Protein AF-A0A841JZQ6-F1 (afdb_monomer)

Radius of gyration: 29.96 Å; Cα contacts (8 Å, |Δi|>4): 169; chains: 1; bounding box: 63×72×66 Å

Structure (mmCIF, N/CA/C/O backbone):
data_AF-A0A841JZQ6-F1
#
_entry.id   AF-A0A841JZQ6-F1
#
loop_
_atom_site.group_PDB
_atom_site.id
_atom_site.type_symbol
_atom_site.label_atom_id
_atom_site.label_alt_id
_atom_site.label_comp_id
_atom_site.label_asym_id
_atom_site.label_entity_id
_atom_site.label_seq_id
_atom_site.pdbx_PDB_ins_code
_atom_site.Cartn_x
_atom_site.Cartn_y
_atom_site.Cartn_z
_atom_site.occupancy
_atom_site.B_iso_or_equiv
_atom_site.auth_seq_id
_atom_site.auth_comp_id
_atom_site.auth_asym_id
_atom_site.auth_atom_id
_atom_site.pdbx_PDB_model_num
ATOM 1 N N . MET A 1 1 ? 34.141 55.862 -37.631 1.00 37.62 1 MET A N 1
ATOM 2 C CA . MET A 1 1 ? 35.387 55.456 -36.947 1.00 37.62 1 MET A CA 1
ATOM 3 C C . MET A 1 1 ? 35.475 53.932 -36.944 1.00 37.62 1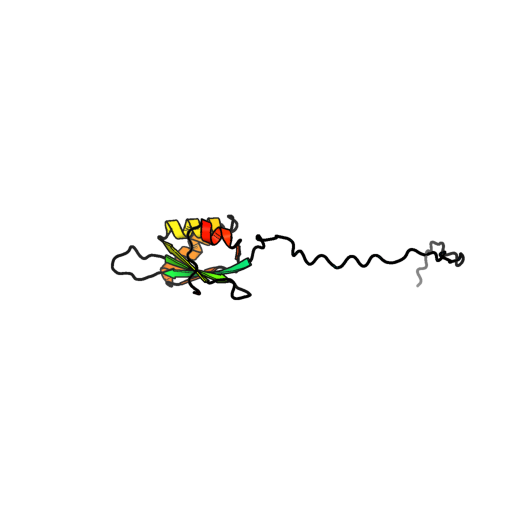 MET A C 1
ATOM 5 O O . MET A 1 1 ? 34.435 53.311 -36.761 1.00 37.62 1 ME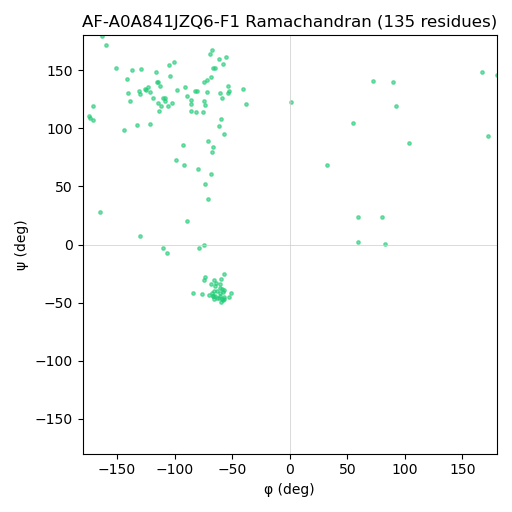T A O 1
ATOM 9 N N . PRO A 1 2 ? 36.650 53.351 -37.244 1.00 45.03 2 PRO A N 1
ATOM 10 C CA . PRO A 1 2 ? 36.853 51.920 -37.486 1.00 45.03 2 PRO A CA 1
ATOM 11 C C . PRO A 1 2 ? 37.432 51.189 -36.264 1.00 45.03 2 PRO A C 1
ATOM 13 O O . PRO A 1 2 ? 38.185 51.799 -35.515 1.00 45.03 2 PRO A O 1
ATOM 16 N N . THR A 1 3 ? 37.229 49.867 -36.179 1.00 41.78 3 THR A N 1
ATOM 17 C CA . THR A 1 3 ? 38.193 48.964 -35.517 1.00 41.78 3 THR A CA 1
ATOM 18 C C . THR A 1 3 ? 38.259 47.610 -36.245 1.00 41.78 3 THR A C 1
ATOM 20 O O . THR A 1 3 ? 37.410 46.741 -36.079 1.00 41.78 3 THR A O 1
ATOM 23 N N . LYS A 1 4 ? 39.290 47.476 -37.095 1.00 42.50 4 LYS A N 1
ATOM 24 C CA . LYS A 1 4 ? 40.033 46.236 -37.440 1.00 42.50 4 LYS A CA 1
ATOM 25 C C . LYS A 1 4 ? 40.696 45.693 -36.153 1.00 42.50 4 LYS A C 1
ATOM 27 O O . LYS A 1 4 ? 40.947 46.498 -35.270 1.00 42.50 4 LYS A O 1
ATOM 32 N N . ALA A 1 5 ? 41.123 44.450 -35.933 1.00 47.19 5 ALA A N 1
ATOM 33 C CA . ALA A 1 5 ? 41.384 43.206 -36.671 1.00 47.19 5 ALA A CA 1
ATOM 34 C C . ALA A 1 5 ? 41.453 42.072 -35.586 1.00 47.19 5 ALA A C 1
ATOM 36 O O . ALA A 1 5 ? 41.302 42.377 -34.409 1.00 47.19 5 ALA A O 1
ATOM 37 N N . ILE A 1 6 ? 41.660 40.769 -35.832 1.00 45.56 6 ILE A N 1
ATOM 38 C CA . ILE A 1 6 ? 42.931 40.094 -36.189 1.00 45.56 6 ILE A CA 1
ATOM 39 C C . ILE A 1 6 ? 42.663 38.574 -36.365 1.00 45.56 6 ILE A C 1
ATOM 41 O O . ILE A 1 6 ? 41.830 37.991 -35.680 1.00 45.56 6 ILE A O 1
ATOM 45 N N . ARG A 1 7 ? 43.412 37.976 -37.306 1.00 45.56 7 ARG A N 1
ATOM 46 C CA . ARG A 1 7 ? 43.483 36.572 -37.773 1.00 45.56 7 ARG A CA 1
ATOM 47 C C . ARG A 1 7 ? 44.079 35.562 -36.769 1.00 45.56 7 ARG A C 1
ATOM 49 O O . ARG A 1 7 ? 44.882 35.963 -35.934 1.00 45.56 7 ARG A O 1
ATOM 56 N N . LYS A 1 8 ? 43.858 34.259 -37.031 1.00 43.59 8 LYS A N 1
ATOM 57 C CA . LYS A 1 8 ? 44.858 33.157 -37.215 1.00 43.59 8 LYS A CA 1
ATOM 58 C C . LYS A 1 8 ? 44.078 31.883 -37.629 1.00 43.59 8 LYS A C 1
ATOM 60 O O . LYS A 1 8 ? 43.167 31.519 -36.907 1.00 43.59 8 LYS A O 1
ATOM 65 N N . SER A 1 9 ? 44.153 31.344 -38.853 1.00 42.16 9 SER A N 1
ATOM 66 C CA . SER A 1 9 ? 45.242 30.667 -39.601 1.00 42.16 9 SER A CA 1
ATOM 67 C C . SER A 1 9 ? 45.244 29.134 -39.442 1.00 42.16 9 SER A C 1
ATOM 69 O O . SER A 1 9 ? 45.523 28.652 -38.352 1.00 42.16 9 SER A O 1
ATOM 71 N N . GLY A 1 10 ? 45.085 28.434 -40.579 1.00 34.75 10 GLY A N 1
ATOM 72 C CA . GLY A 1 10 ? 45.531 27.054 -40.863 1.00 34.75 10 GLY A CA 1
ATOM 73 C C . GLY A 1 10 ? 44.518 25.955 -40.513 1.00 34.75 10 GLY A C 1
ATOM 74 O O . GLY A 1 10 ? 43.888 26.042 -39.474 1.00 34.75 10 GLY A O 1
ATOM 75 N N . LEU A 1 11 ? 44.322 24.890 -41.289 1.00 41.62 11 LEU A N 1
ATOM 76 C CA . LEU A 1 11 ? 45.048 24.367 -42.448 1.00 41.62 11 LEU A CA 1
ATOM 77 C C . LEU A 1 11 ? 44.197 23.188 -42.979 1.00 41.62 11 LEU A C 1
ATOM 79 O O . LEU A 1 11 ? 44.149 22.170 -42.301 1.00 41.62 11 LEU A O 1
ATOM 83 N N . ASP A 1 12 ? 43.531 23.300 -44.131 1.00 42.03 12 ASP A N 1
ATOM 84 C CA . ASP A 1 12 ? 42.797 22.169 -44.731 1.00 42.03 12 ASP A CA 1
ATOM 85 C C . ASP A 1 12 ? 43.352 21.888 -46.133 1.00 42.03 12 ASP A C 1
ATOM 87 O O . ASP A 1 12 ? 43.124 22.640 -47.082 1.00 42.03 12 ASP A O 1
ATOM 91 N N . ASP A 1 13 ? 44.151 20.824 -46.217 1.00 45.59 13 ASP A N 1
ATOM 92 C CA . ASP A 1 13 ? 44.739 20.271 -47.438 1.00 45.59 13 ASP A CA 1
ATOM 93 C C . ASP A 1 13 ? 43.735 19.295 -48.091 1.00 45.59 13 ASP A C 1
ATOM 95 O O . ASP A 1 13 ? 43.316 18.328 -47.445 1.00 45.59 13 ASP A O 1
ATOM 99 N N . PRO A 1 14 ? 43.305 19.520 -49.347 1.00 52.81 14 PRO A N 1
ATOM 100 C CA . PRO A 1 14 ? 42.325 18.688 -50.025 1.00 52.81 14 PRO A CA 1
ATOM 101 C C . PRO A 1 14 ? 43.011 17.682 -50.951 1.00 52.81 14 PRO A C 1
ATOM 103 O O . PRO A 1 14 ? 42.939 17.799 -52.171 1.00 52.81 14 PRO A O 1
ATOM 106 N N . SER A 1 15 ? 43.650 16.655 -50.400 1.00 43.41 15 SER A N 1
ATOM 107 C CA . SER A 1 15 ? 43.982 15.464 -51.185 1.00 43.41 15 SER A CA 1
ATOM 108 C C . SER A 1 15 ? 44.501 14.343 -50.301 1.00 43.41 15 SER A C 1
ATOM 110 O O . SER A 1 15 ? 45.545 14.508 -49.691 1.00 43.41 15 SER A O 1
ATOM 112 N N . LEU A 1 16 ? 43.805 13.197 -50.278 1.00 43.00 16 LEU A N 1
ATOM 113 C CA . LEU A 1 16 ? 44.377 11.846 -50.436 1.00 43.00 16 LEU A CA 1
ATOM 114 C C . LEU A 1 16 ? 43.313 10.752 -50.173 1.00 43.00 16 LEU A C 1
ATOM 116 O O . LEU A 1 16 ? 43.101 10.300 -49.058 1.00 43.00 16 LEU A O 1
ATOM 120 N N . ARG A 1 17 ? 42.684 10.313 -51.272 1.00 39.69 17 ARG A N 1
ATOM 121 C CA . ARG A 1 17 ? 42.528 8.901 -51.680 1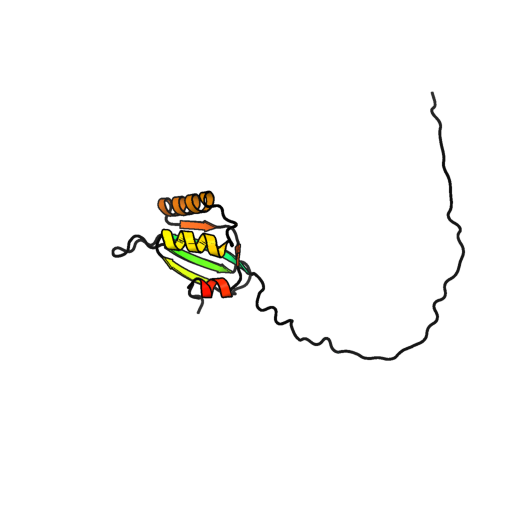.00 39.69 17 ARG A CA 1
ATOM 122 C C . ARG A 1 17 ? 41.893 7.905 -50.689 1.00 39.69 17 ARG A C 1
ATOM 124 O O . ARG A 1 17 ? 42.568 7.303 -49.865 1.00 39.69 17 ARG A O 1
ATOM 131 N N . SER A 1 18 ? 40.636 7.551 -50.960 1.00 45.50 18 SER A N 1
ATOM 132 C CA . SER A 1 18 ? 40.191 6.142 -50.913 1.00 45.50 18 SER A CA 1
ATOM 133 C C . SER A 1 18 ? 40.900 5.349 -52.041 1.00 45.50 18 SER A C 1
ATOM 135 O O . SER A 1 18 ? 41.258 5.973 -53.047 1.00 45.50 18 SER A O 1
ATOM 137 N N . PRO A 1 19 ? 41.151 4.025 -51.918 1.00 46.44 19 PRO A N 1
ATOM 138 C CA . PRO A 1 19 ? 40.093 3.012 -51.809 1.00 46.44 19 PRO A CA 1
ATOM 139 C C . PRO A 1 19 ? 40.338 1.908 -50.758 1.00 46.44 19 PRO A C 1
ATOM 141 O O . PRO A 1 19 ? 41.464 1.499 -50.488 1.00 46.44 19 PRO A O 1
ATOM 144 N N . LEU A 1 20 ? 39.239 1.393 -50.205 1.00 44.28 20 LEU A N 1
ATOM 145 C CA . LEU A 1 20 ? 39.194 0.154 -49.423 1.00 44.28 20 LEU A CA 1
ATOM 146 C C . LEU A 1 20 ? 39.368 -1.065 -50.353 1.00 44.28 20 LEU A C 1
ATOM 148 O O . LEU A 1 20 ? 38.786 -1.058 -51.442 1.00 44.28 20 LEU A O 1
ATOM 152 N N . PRO A 1 21 ? 40.088 -2.130 -49.951 1.00 43.59 21 PRO A N 1
ATOM 153 C CA . PRO A 1 21 ? 40.036 -3.398 -50.658 1.00 43.59 21 PRO A CA 1
ATOM 154 C C . PRO A 1 21 ? 38.790 -4.197 -50.262 1.00 43.59 21 PRO A C 1
ATOM 156 O O . PRO A 1 21 ? 38.477 -4.375 -49.085 1.00 43.59 21 PRO A O 1
ATOM 159 N N . ILE A 1 22 ? 38.109 -4.696 -51.291 1.00 49.59 22 ILE A N 1
ATOM 160 C CA . ILE A 1 22 ? 37.038 -5.689 -51.243 1.00 49.59 22 ILE A CA 1
ATOM 161 C C . ILE A 1 22 ? 37.691 -7.078 -51.260 1.00 49.59 22 ILE A C 1
ATOM 163 O O . ILE A 1 22 ? 38.303 -7.443 -52.255 1.00 49.59 22 ILE A O 1
ATOM 167 N N . HIS A 1 23 ? 37.541 -7.834 -50.175 1.00 38.78 23 HIS A N 1
ATOM 168 C CA . HIS A 1 23 ? 37.541 -9.304 -50.089 1.00 38.78 23 HIS A CA 1
ATOM 169 C C . HIS A 1 23 ? 37.096 -9.604 -48.647 1.00 38.78 23 HIS A C 1
ATOM 171 O O . HIS A 1 23 ? 37.783 -9.236 -47.705 1.00 38.78 23 HIS A O 1
ATOM 177 N N . GLY A 1 24 ? 35.889 -10.086 -48.371 1.00 38.81 24 GLY A N 1
ATOM 178 C CA . GLY A 1 24 ? 35.279 -11.280 -48.931 1.00 38.81 24 GLY A CA 1
ATOM 179 C C . GLY A 1 24 ? 35.356 -12.360 -47.859 1.00 38.81 24 GLY A C 1
ATOM 180 O O . GLY A 1 24 ? 36.335 -13.088 -47.847 1.00 38.81 24 GLY A O 1
ATOM 181 N N . TRP A 1 25 ? 34.358 -12.431 -46.973 1.00 39.84 25 TRP A N 1
ATOM 182 C CA . TRP A 1 25 ? 34.012 -13.653 -46.247 1.00 39.84 25 TRP A CA 1
ATOM 183 C C . TRP A 1 25 ? 32.496 -13.774 -46.149 1.00 39.84 25 TRP A C 1
ATOM 185 O O . TRP A 1 25 ? 31.776 -12.820 -45.857 1.00 39.84 25 TRP A O 1
ATOM 195 N N . LEU A 1 26 ? 32.094 -14.974 -46.528 1.00 37.75 26 LEU A N 1
ATOM 196 C CA . LEU A 1 26 ? 30.775 -15.532 -46.691 1.00 37.75 26 LEU A CA 1
ATOM 197 C C . LEU A 1 26 ? 30.085 -15.693 -45.329 1.00 37.75 26 LEU A C 1
ATOM 199 O O . LEU A 1 26 ? 30.737 -15.994 -44.334 1.00 37.75 26 LEU A O 1
ATOM 203 N N . GLU A 1 27 ? 28.780 -15.456 -45.363 1.00 46.00 27 GLU A N 1
ATOM 204 C CA . GLU A 1 27 ? 27.698 -15.886 -44.475 1.00 46.00 27 GLU A CA 1
ATOM 205 C C . GLU A 1 27 ? 28.065 -16.744 -43.253 1.00 46.00 27 GLU A C 1
ATOM 207 O O . GLU A 1 27 ? 28.493 -17.886 -43.376 1.00 46.00 27 GLU A O 1
ATOM 212 N N . ASP A 1 28 ? 27.698 -16.237 -42.078 1.00 41.47 28 ASP A N 1
ATOM 213 C CA . ASP A 1 28 ? 26.929 -17.045 -41.137 1.00 41.47 28 ASP A CA 1
ATOM 214 C C . ASP A 1 28 ? 25.771 -16.167 -40.657 1.00 41.47 28 ASP A C 1
ATOM 216 O O . ASP A 1 28 ? 25.941 -15.214 -39.890 1.00 41.47 28 ASP A O 1
ATOM 220 N N . HIS A 1 29 ? 24.581 -16.433 -41.194 1.00 46.72 29 HIS A N 1
ATOM 221 C CA . HIS A 1 29 ? 23.340 -15.960 -40.603 1.00 46.72 29 HIS A CA 1
ATOM 222 C C . HIS A 1 29 ? 23.186 -16.680 -39.263 1.00 46.72 29 HIS A C 1
ATOM 224 O O . HIS A 1 29 ? 22.500 -17.693 -39.164 1.00 46.72 29 HIS A O 1
ATOM 230 N N . ALA A 1 30 ? 23.828 -16.150 -38.223 1.00 42.66 30 ALA A N 1
ATOM 231 C CA . ALA A 1 30 ? 23.379 -16.407 -36.872 1.00 42.66 30 ALA A CA 1
ATOM 232 C C . ALA A 1 30 ? 21.957 -15.841 -36.793 1.00 42.66 30 ALA A C 1
ATOM 234 O O . ALA A 1 30 ? 21.759 -14.622 -36.758 1.00 42.66 30 ALA A O 1
ATOM 235 N N . GLU A 1 31 ? 20.969 -16.737 -36.859 1.00 49.19 31 GLU A N 1
ATOM 236 C CA . GLU A 1 31 ? 19.608 -16.455 -36.421 1.00 49.19 31 GLU A CA 1
ATOM 237 C C . GLU A 1 31 ? 19.703 -15.649 -35.119 1.00 49.19 31 GLU A C 1
ATOM 239 O O . GLU A 1 31 ? 20.510 -16.006 -34.250 1.00 49.19 31 GLU A O 1
ATOM 244 N N . PRO A 1 32 ? 18.946 -14.550 -34.954 1.00 43.09 32 PRO A N 1
ATOM 245 C CA . PRO A 1 32 ? 18.864 -13.934 -33.649 1.00 43.09 32 PRO A CA 1
ATOM 246 C C . PRO A 1 32 ? 18.288 -15.006 -32.731 1.00 43.09 32 PRO A C 1
ATOM 248 O O . PRO A 1 32 ? 17.123 -15.383 -32.857 1.00 43.09 32 PRO A O 1
ATOM 251 N N . ASP A 1 33 ? 19.137 -15.541 -31.856 1.00 46.44 33 ASP A N 1
ATOM 252 C CA . ASP A 1 33 ? 18.737 -16.422 -30.777 1.00 46.44 33 ASP A CA 1
ATOM 253 C C . ASP A 1 33 ? 17.717 -15.614 -29.967 1.00 46.44 33 ASP A C 1
ATOM 255 O O . ASP A 1 33 ? 18.064 -14.774 -29.137 1.00 46.44 33 ASP A O 1
ATOM 259 N N . HIS A 1 34 ? 16.428 -15.807 -30.262 1.00 49.00 34 HIS A N 1
ATOM 260 C CA . HIS A 1 34 ? 15.294 -15.248 -29.529 1.00 49.00 34 HIS A CA 1
ATOM 261 C C . HIS A 1 34 ? 15.158 -15.938 -28.165 1.00 49.00 34 HIS A C 1
ATOM 263 O O . HIS A 1 34 ? 14.064 -16.183 -27.655 1.00 49.00 34 HIS A O 1
ATOM 269 N N . ARG A 1 35 ? 16.288 -16.217 -27.518 1.00 44.84 35 ARG A N 1
ATOM 270 C CA . ARG A 1 35 ? 16.352 -16.314 -26.075 1.00 44.84 35 ARG A CA 1
ATOM 271 C C . ARG A 1 35 ? 16.202 -14.897 -25.560 1.00 44.84 35 ARG A C 1
ATOM 273 O O . ARG A 1 35 ? 17.174 -14.168 -25.384 1.00 44.84 35 ARG A O 1
ATOM 280 N N . LEU A 1 36 ? 14.941 -14.521 -25.347 1.00 48.41 36 LEU A N 1
ATOM 281 C CA . LEU A 1 36 ? 14.586 -13.489 -24.383 1.00 48.41 36 LEU A CA 1
ATOM 282 C C . LEU A 1 36 ? 15.525 -13.666 -23.181 1.00 48.41 36 LEU A C 1
ATOM 284 O O . LEU A 1 36 ? 15.558 -14.774 -22.627 1.00 48.41 36 LEU A O 1
ATOM 288 N N . PRO A 1 37 ? 16.328 -12.654 -22.807 1.00 43.94 37 PRO A N 1
ATOM 289 C CA . PRO A 1 37 ? 17.074 -12.751 -21.570 1.00 43.94 37 PRO A CA 1
ATOM 290 C C . PRO A 1 37 ? 16.068 -13.068 -20.466 1.00 43.94 37 PRO A C 1
ATOM 292 O O . PRO A 1 37 ? 14.957 -12.533 -20.434 1.00 43.94 37 PRO A O 1
ATOM 295 N N . ALA A 1 38 ? 16.440 -14.006 -19.603 1.00 48.28 38 ALA A N 1
ATOM 296 C CA . ALA A 1 38 ? 15.702 -14.345 -18.403 1.00 48.28 38 ALA A CA 1
ATOM 297 C C . ALA A 1 38 ? 15.772 -13.180 -17.395 1.00 48.28 38 ALA A C 1
ATOM 299 O O . ALA A 1 38 ? 16.266 -13.355 -16.292 1.00 48.28 38 ALA A O 1
ATOM 300 N N . ASP A 1 39 ? 15.277 -12.000 -17.767 1.00 47.91 39 ASP A N 1
ATOM 301 C CA . ASP A 1 39 ? 15.081 -10.851 -16.884 1.00 47.91 39 ASP A CA 1
ATOM 302 C C . ASP A 1 39 ? 13.657 -10.909 -16.332 1.00 47.91 39 ASP A C 1
ATOM 304 O O . ASP A 1 39 ? 12.771 -10.114 -16.648 1.00 47.91 39 ASP A O 1
ATOM 308 N N . ARG A 1 40 ? 13.413 -11.910 -15.487 1.00 49.28 40 ARG A N 1
ATOM 309 C 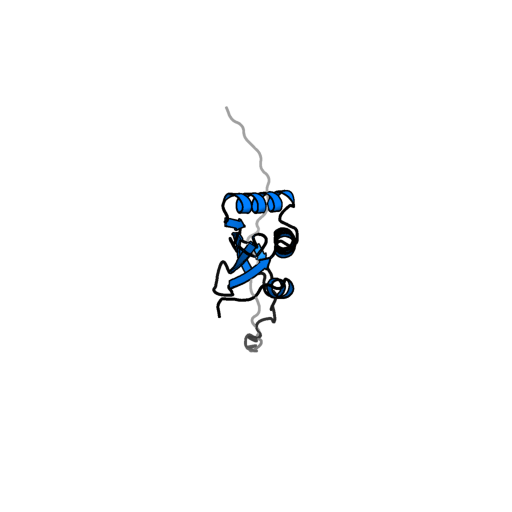CA . ARG A 1 40 ? 12.285 -11.875 -14.555 1.00 49.28 40 ARG A CA 1
ATOM 310 C C . ARG A 1 40 ? 12.674 -11.011 -13.357 1.00 49.28 40 ARG A C 1
ATOM 312 O O . ARG A 1 40 ? 12.812 -11.571 -12.291 1.00 49.28 40 ARG A O 1
ATOM 319 N N . ASP A 1 41 ? 12.895 -9.710 -13.554 1.00 57.78 41 ASP A N 1
ATOM 320 C CA . ASP A 1 41 ? 13.126 -8.728 -12.471 1.00 57.78 41 ASP A CA 1
ATOM 321 C C . ASP A 1 41 ? 12.974 -7.268 -12.965 1.00 57.78 41 ASP A C 1
ATOM 323 O O . ASP A 1 41 ? 13.601 -6.342 -12.455 1.00 57.78 41 ASP A O 1
ATOM 327 N N . ALA A 1 42 ? 12.155 -7.019 -13.994 1.00 72.94 42 ALA A N 1
ATOM 328 C CA . ALA A 1 42 ? 11.851 -5.642 -14.377 1.00 72.94 42 ALA A CA 1
ATOM 329 C C . ALA A 1 42 ? 10.894 -5.026 -13.345 1.00 72.94 42 ALA A C 1
ATOM 331 O O . ALA A 1 42 ? 9.781 -5.524 -13.149 1.00 72.94 42 ALA A O 1
ATOM 332 N N . ASP A 1 43 ? 11.319 -3.937 -12.700 1.00 82.50 43 ASP A N 1
ATOM 333 C CA . ASP A 1 43 ? 10.421 -3.107 -11.902 1.00 82.50 43 ASP A CA 1
ATOM 334 C C . ASP A 1 43 ? 9.218 -2.697 -12.763 1.00 82.50 43 ASP A C 1
ATOM 336 O O . ASP A 1 43 ? 9.381 -2.182 -13.872 1.00 82.50 43 ASP A O 1
ATOM 340 N N . LEU A 1 44 ? 8.005 -2.883 -12.242 1.00 85.25 44 LEU A N 1
ATOM 341 C CA . LEU A 1 44 ? 6.786 -2.405 -12.891 1.00 85.25 44 LEU A CA 1
ATOM 342 C C . LEU A 1 44 ? 6.271 -1.164 -12.171 1.00 85.25 44 LEU A C 1
ATOM 344 O O . LEU A 1 44 ? 6.368 -1.050 -10.947 1.00 85.25 44 LEU A O 1
ATOM 348 N N . ALA A 1 45 ? 5.700 -0.234 -12.930 1.00 88.69 45 ALA A N 1
ATOM 349 C CA . ALA A 1 45 ? 5.038 0.929 -12.365 1.00 88.69 45 ALA A CA 1
ATOM 350 C C . ALA A 1 45 ? 3.686 0.520 -11.764 1.00 88.69 45 ALA A C 1
ATOM 352 O O . ALA A 1 45 ? 2.817 -0.017 -12.452 1.00 88.69 45 ALA A O 1
ATOM 353 N N . PHE A 1 46 ? 3.491 0.810 -10.481 1.00 88.00 46 PHE A N 1
ATOM 354 C CA . PHE A 1 46 ? 2.255 0.548 -9.757 1.00 88.00 46 PHE A CA 1
ATOM 355 C C . PHE A 1 46 ? 1.699 1.812 -9.110 1.00 88.00 46 PHE A C 1
ATOM 357 O O . PHE A 1 46 ? 2.393 2.519 -8.377 1.00 88.00 46 PHE A O 1
ATOM 364 N N . SER A 1 47 ? 0.402 2.033 -9.297 1.00 90.62 47 SER A N 1
ATOM 365 C CA . SER A 1 47 ? -0.386 2.975 -8.508 1.00 90.62 47 SER A CA 1
ATOM 366 C C . SER A 1 47 ? -0.828 2.325 -7.198 1.00 90.62 47 SER A C 1
ATOM 368 O O . SER A 1 47 ? -1.333 1.201 -7.186 1.00 90.62 47 SER A O 1
ATOM 370 N N . ILE A 1 48 ? -0.649 3.031 -6.077 1.00 91.88 48 ILE A N 1
ATOM 371 C CA . ILE A 1 48 ? -1.016 2.530 -4.746 1.00 91.88 48 ILE A CA 1
ATOM 372 C C . ILE A 1 48 ? -2.192 3.331 -4.203 1.00 91.88 48 ILE A C 1
ATOM 374 O O . ILE A 1 48 ? -2.086 4.531 -3.940 1.00 91.88 48 ILE A O 1
ATOM 378 N N . HIS A 1 49 ? -3.286 2.629 -3.943 1.00 93.69 49 HIS A N 1
ATOM 379 C CA . HIS A 1 49 ? -4.519 3.163 -3.389 1.00 93.69 49 HIS A CA 1
ATOM 380 C C . HIS A 1 49 ? -4.746 2.602 -1.990 1.00 93.69 49 HIS A C 1
ATOM 382 O O . HIS A 1 49 ? -4.583 1.410 -1.747 1.00 93.69 49 HIS A O 1
ATOM 388 N N . LEU A 1 50 ? -5.143 3.455 -1.056 1.00 94.62 50 LEU A N 1
ATOM 389 C CA . LEU A 1 50 ? -5.416 3.093 0.323 1.00 94.62 50 LEU A CA 1
ATOM 390 C C . LEU A 1 50 ? -6.856 3.446 0.655 1.00 94.62 50 LEU A C 1
ATOM 392 O O . LEU A 1 50 ? -7.284 4.579 0.448 1.00 94.62 50 LEU A O 1
ATOM 396 N N . PHE A 1 51 ? -7.570 2.498 1.246 1.00 93.62 51 PHE A N 1
ATOM 397 C CA . PHE A 1 51 ? -8.945 2.654 1.692 1.00 93.62 51 PHE A CA 1
ATOM 398 C C . PHE A 1 51 ? -9.046 2.281 3.158 1.00 93.62 51 PHE A C 1
ATOM 400 O O . PHE A 1 51 ? -8.541 1.246 3.598 1.00 93.62 51 PHE A O 1
ATOM 407 N N . ARG A 1 52 ? -9.734 3.109 3.933 1.00 90.44 52 ARG A N 1
ATOM 408 C CA . ARG A 1 52 ? -10.133 2.726 5.277 1.00 90.44 52 ARG A CA 1
ATOM 409 C C . ARG A 1 52 ? -11.448 1.975 5.199 1.00 90.44 52 ARG A C 1
ATOM 411 O O . ARG A 1 52 ? -12.435 2.508 4.705 1.00 90.44 52 ARG A O 1
ATOM 418 N N . LEU A 1 53 ? -11.466 0.764 5.740 1.00 87.81 53 LEU A N 1
ATOM 419 C CA . LEU A 1 53 ? -12.696 -0.003 5.837 1.00 87.81 53 LEU A CA 1
ATOM 420 C C . LEU A 1 53 ? -13.391 0.287 7.166 1.00 87.81 53 LEU A C 1
ATOM 422 O O . LEU A 1 53 ? -12.776 0.285 8.240 1.00 87.81 53 LEU A O 1
ATOM 426 N N . THR A 1 54 ? -14.700 0.484 7.090 1.00 80.50 54 THR A N 1
ATOM 427 C CA . THR A 1 54 ? -15.570 0.562 8.261 1.00 80.50 54 THR A CA 1
ATOM 428 C C . THR A 1 54 ? -16.117 -0.831 8.531 1.00 80.50 54 THR A C 1
ATOM 430 O O . THR A 1 54 ? -17.183 -1.194 8.049 1.00 80.50 54 THR A O 1
ATOM 433 N N . VAL A 1 55 ? -15.358 -1.635 9.276 1.00 74.81 55 VAL A N 1
ATOM 434 C CA . VAL A 1 55 ? -15.786 -2.977 9.695 1.00 74.81 55 VAL A CA 1
ATOM 435 C C . VAL A 1 55 ? -16.156 -2.920 11.181 1.00 74.81 55 VAL A C 1
ATOM 437 O O . VAL A 1 55 ? -15.276 -2.610 11.986 1.00 74.81 55 VAL A O 1
ATOM 440 N N . PRO A 1 56 ? -17.409 -3.220 11.580 1.00 64.06 56 PRO A N 1
ATOM 441 C CA . PRO A 1 56 ? -17.877 -3.060 12.964 1.00 64.06 56 PRO A CA 1
ATOM 442 C C . PRO A 1 56 ? -17.069 -3.833 14.018 1.00 64.06 56 PRO A C 1
ATOM 444 O O . PRO A 1 56 ? -17.035 -3.438 15.177 1.00 64.06 56 PRO A O 1
ATOM 447 N N . GLN A 1 57 ? -16.409 -4.925 13.620 1.00 67.31 57 GLN A N 1
ATOM 448 C CA . GLN A 1 57 ? -15.714 -5.848 14.526 1.00 67.31 57 GLN A CA 1
ATOM 449 C C . GLN A 1 57 ? -14.181 -5.741 14.484 1.00 67.31 57 GLN A C 1
ATOM 451 O O . GLN A 1 57 ? -13.501 -6.357 15.300 1.00 67.31 57 GLN A O 1
ATOM 456 N N . GLN A 1 58 ? -13.608 -4.961 13.561 1.00 63.97 58 GLN A N 1
ATOM 457 C CA . GLN A 1 58 ? -12.157 -4.791 13.454 1.00 63.97 58 GLN A CA 1
ATOM 458 C C . GLN A 1 58 ? -11.761 -3.345 13.742 1.00 63.97 58 GLN A C 1
ATOM 460 O O . GLN A 1 58 ? -12.492 -2.404 13.439 1.00 63.97 58 GLN A O 1
ATOM 465 N N . ARG A 1 59 ? -10.562 -3.145 14.303 1.00 67.62 59 ARG A N 1
ATOM 466 C CA . ARG A 1 59 ? -9.970 -1.811 14.478 1.00 67.62 59 ARG A CA 1
ATOM 467 C C . ARG A 1 59 ? -9.637 -1.207 13.105 1.00 67.62 59 ARG A C 1
ATOM 469 O O . ARG A 1 59 ? -8.483 -1.254 12.696 1.00 67.62 59 ARG A O 1
ATOM 476 N N . ARG A 1 60 ? -10.652 -0.670 12.413 1.00 72.88 60 ARG A N 1
ATOM 477 C CA . ARG A 1 60 ? -10.593 0.119 11.163 1.00 72.88 60 ARG A CA 1
ATOM 478 C C . ARG A 1 60 ? -9.437 -0.306 10.242 1.00 72.88 60 ARG A C 1
ATOM 480 O O . ARG A 1 60 ? -8.459 0.445 10.123 1.00 72.88 60 ARG A O 1
ATOM 487 N N . PRO A 1 61 ? -9.496 -1.513 9.654 1.00 85.88 61 PRO A N 1
ATOM 488 C CA . PRO A 1 61 ? -8.403 -2.003 8.835 1.00 85.88 61 PRO A CA 1
ATOM 489 C C . PRO A 1 61 ? -8.243 -1.119 7.593 1.00 85.88 61 PRO A C 1
ATOM 491 O O . PRO A 1 61 ? -9.182 -0.469 7.121 1.00 85.88 61 PRO A O 1
ATOM 494 N N . ILE A 1 62 ? -7.015 -1.059 7.101 1.00 86.75 62 ILE A 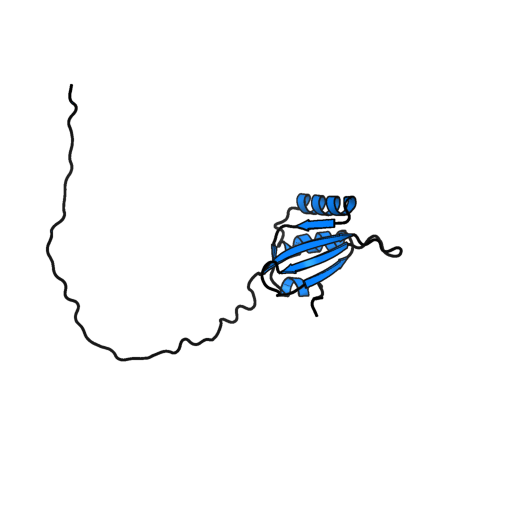N 1
ATOM 495 C CA . ILE A 1 62 ? -6.648 -0.364 5.877 1.00 86.75 62 ILE A CA 1
ATOM 496 C C . ILE A 1 62 ? -6.480 -1.423 4.799 1.00 86.75 62 ILE A C 1
ATOM 498 O O . ILE A 1 62 ? -5.664 -2.333 4.947 1.00 86.75 62 ILE A O 1
ATOM 502 N N . ARG A 1 63 ? -7.251 -1.275 3.728 1.00 89.38 63 ARG A N 1
ATOM 503 C CA . ARG A 1 63 ? -7.087 -2.004 2.477 1.00 89.38 63 ARG A CA 1
ATOM 504 C C . ARG A 1 63 ? -6.136 -1.210 1.593 1.00 89.38 63 ARG A C 1
ATOM 506 O O . ARG A 1 63 ? -6.353 -0.018 1.390 1.00 89.38 63 ARG A O 1
ATOM 513 N N . ILE A 1 64 ? -5.094 -1.849 1.088 1.00 90.44 64 ILE A N 1
ATOM 514 C CA . ILE A 1 64 ? -4.210 -1.290 0.069 1.00 90.44 64 ILE A CA 1
ATOM 515 C C . ILE A 1 64 ? -4.468 -2.056 -1.222 1.00 90.44 64 ILE A C 1
ATOM 517 O O . ILE A 1 64 ? -4.388 -3.281 -1.215 1.00 90.44 64 ILE A O 1
ATOM 521 N N . LEU A 1 65 ? -4.768 -1.336 -2.298 1.00 88.12 65 LEU A N 1
ATOM 522 C CA . LEU A 1 65 ? -4.828 -1.861 -3.655 1.00 88.12 65 LEU A CA 1
ATOM 523 C C . LEU A 1 65 ? -3.630 -1.330 -4.436 1.00 88.12 65 LEU A C 1
ATOM 525 O O . LEU A 1 65 ? -3.399 -0.122 -4.476 1.00 88.12 65 LEU A O 1
ATOM 529 N N . ILE A 1 66 ? -2.868 -2.236 -5.029 1.00 86.44 66 ILE A N 1
ATOM 530 C CA . ILE A 1 66 ? -1.696 -1.947 -5.846 1.00 86.44 66 ILE A CA 1
ATOM 531 C C . ILE A 1 66 ? -2.047 -2.380 -7.264 1.00 86.44 66 ILE A C 1
ATOM 533 O O . ILE A 1 66 ? -2.311 -3.556 -7.509 1.00 86.44 66 ILE A O 1
ATOM 537 N N . VAL A 1 67 ? -2.113 -1.414 -8.172 1.00 82.25 67 VAL A N 1
ATOM 538 C CA . VAL A 1 67 ? -2.617 -1.596 -9.535 1.00 82.25 67 VAL A CA 1
ATOM 539 C C . VAL A 1 67 ? -1.495 -1.263 -10.502 1.00 82.25 67 VAL A C 1
ATOM 541 O O . VAL A 1 67 ? -0.914 -0.183 -10.397 1.00 82.25 67 VAL A O 1
ATOM 544 N N . ALA A 1 68 ? -1.167 -2.180 -11.411 1.00 82.38 68 ALA A N 1
ATOM 545 C CA . ALA A 1 68 ? -0.194 -1.901 -12.464 1.00 82.38 68 ALA A CA 1
ATOM 546 C C . ALA A 1 68 ? -0.677 -0.704 -13.304 1.00 82.38 68 ALA A C 1
ATOM 548 O O . ALA A 1 68 ? -1.826 -0.670 -13.742 1.00 82.38 68 ALA A O 1
ATOM 549 N N . ALA A 1 69 ? 0.171 0.315 -13.452 1.00 77.00 69 ALA A N 1
ATOM 550 C CA . ALA A 1 69 ? -0.197 1.588 -14.074 1.00 77.00 69 ALA A CA 1
ATOM 551 C C . ALA A 1 69 ? -0.316 1.480 -15.600 1.00 77.00 69 ALA A C 1
ATOM 553 O O . ALA A 1 69 ? -1.096 2.194 -16.229 1.00 77.00 69 ALA A O 1
ATOM 554 N N . ILE A 1 70 ? 0.466 0.580 -16.187 1.00 65.19 70 ILE A N 1
ATOM 555 C CA . ILE A 1 70 ? 0.555 0.358 -17.621 1.00 65.19 70 ILE A CA 1
ATOM 556 C C . ILE A 1 70 ? 0.609 -1.158 -17.774 1.00 65.19 70 ILE A C 1
ATOM 558 O O . ILE A 1 70 ? 1.448 -1.806 -17.153 1.00 65.19 70 ILE A O 1
ATOM 562 N N . ASP A 1 71 ? -0.334 -1.699 -18.537 1.00 52.81 71 ASP A N 1
ATOM 563 C CA . ASP A 1 71 ? -0.571 -3.127 -18.758 1.00 52.81 71 ASP A CA 1
ATOM 564 C C . ASP A 1 71 ? -1.178 -3.886 -17.561 1.00 52.81 71 ASP A C 1
ATOM 566 O O . ASP A 1 71 ? -0.871 -3.655 -16.393 1.00 52.81 71 ASP A O 1
ATOM 570 N N . ILE A 1 72 ? -2.108 -4.799 -17.866 1.00 58.94 72 ILE A N 1
ATOM 571 C CA . ILE A 1 72 ? -2.954 -5.566 -16.930 1.00 58.94 72 ILE A CA 1
ATOM 572 C C . ILE A 1 72 ? -2.113 -6.655 -16.224 1.00 58.94 72 ILE A C 1
ATOM 574 O O . ILE A 1 72 ? -2.421 -7.843 -16.261 1.00 58.94 72 ILE A O 1
ATOM 578 N N . TYR A 1 73 ? -0.983 -6.270 -15.630 1.00 67.69 73 TYR A N 1
ATOM 579 C CA . TYR A 1 73 ? -0.030 -7.188 -15.010 1.00 67.69 73 TYR A CA 1
ATOM 580 C C . TYR A 1 73 ? -0.530 -7.749 -13.682 1.00 67.69 73 TYR A C 1
ATOM 582 O O . TYR A 1 73 ? -0.149 -8.861 -13.308 1.00 67.69 73 TYR A O 1
ATOM 590 N N . GLY A 1 74 ? -1.380 -7.010 -12.970 1.00 83.44 74 GLY A N 1
ATOM 591 C CA . GLY A 1 74 ? -1.975 -7.495 -11.735 1.00 83.44 74 GLY A CA 1
ATOM 592 C C . GLY A 1 74 ? -2.656 -6.415 -10.913 1.00 83.44 74 GLY A C 1
ATOM 593 O O . GLY A 1 74 ? -2.218 -5.261 -10.879 1.00 83.44 74 GLY A O 1
ATOM 594 N N . ILE A 1 75 ? -3.702 -6.825 -10.198 1.00 89.25 75 ILE A N 1
ATOM 595 C CA . ILE A 1 75 ? -4.237 -6.083 -9.058 1.00 89.25 75 ILE A CA 1
ATOM 596 C C . ILE A 1 75 ? -3.861 -6.870 -7.813 1.00 89.25 75 ILE A C 1
ATOM 598 O O . ILE A 1 75 ? -4.215 -8.040 -7.687 1.00 89.25 75 ILE A O 1
ATOM 602 N N . TYR A 1 76 ? -3.161 -6.224 -6.890 1.00 92.12 76 TYR A N 1
ATOM 603 C CA . TYR A 1 76 ? -2.744 -6.826 -5.632 1.00 92.12 76 TYR A CA 1
ATOM 604 C C . TYR A 1 76 ? -3.418 -6.124 -4.460 1.00 92.12 76 TYR A C 1
ATOM 606 O O . TYR A 1 76 ? -3.545 -4.900 -4.429 1.00 92.12 76 TYR A O 1
ATOM 614 N N . GLU A 1 77 ? -3.832 -6.899 -3.470 1.00 94.00 77 GLU A N 1
ATOM 615 C CA . GLU A 1 77 ? -4.539 -6.442 -2.288 1.00 94.00 77 GLU A CA 1
ATOM 616 C C . GLU A 1 77 ? -3.799 -6.837 -1.011 1.00 94.00 77 GLU A C 1
ATOM 618 O O . GLU A 1 77 ? -3.351 -7.969 -0.844 1.00 94.00 77 GLU A O 1
ATOM 623 N N . GLY A 1 78 ? -3.701 -5.895 -0.075 1.00 93.75 78 GLY A N 1
ATOM 624 C CA . GLY A 1 78 ? -3.227 -6.146 1.281 1.00 93.75 78 GLY A CA 1
ATOM 625 C C . GLY A 1 78 ? -4.177 -5.536 2.304 1.00 93.75 78 GLY A C 1
ATOM 626 O O . GLY A 1 78 ? -4.549 -4.367 2.192 1.00 93.75 78 GLY A O 1
ATOM 627 N N . LEU A 1 79 ? -4.548 -6.304 3.330 1.00 93.12 79 LEU A N 1
ATOM 628 C CA . LEU A 1 79 ? -5.407 -5.842 4.421 1.00 93.12 79 LEU A CA 1
ATOM 629 C C . LEU A 1 79 ? -4.638 -5.830 5.741 1.00 93.12 79 LEU A C 1
ATOM 631 O O . LEU A 1 79 ? -4.145 -6.861 6.195 1.00 93.12 79 LEU A O 1
ATOM 635 N N . GLY A 1 80 ? -4.542 -4.670 6.390 1.00 91.75 80 GLY A N 1
ATOM 636 C CA . GLY A 1 80 ? -3.758 -4.562 7.616 1.00 91.75 80 GLY A CA 1
ATOM 637 C C . GLY A 1 80 ? 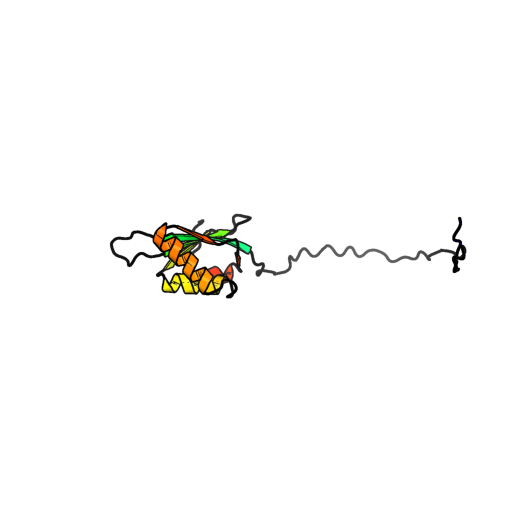-4.104 -3.381 8.509 1.00 91.75 80 GLY A C 1
ATOM 638 O O . GLY A 1 80 ? -4.862 -2.477 8.171 1.00 91.75 80 GLY A O 1
ATOM 639 N N . SER A 1 81 ? -3.515 -3.381 9.699 1.00 90.75 81 SER A N 1
ATOM 640 C CA . SER A 1 81 ? -3.558 -2.250 10.626 1.00 90.75 81 SER A CA 1
ATOM 641 C C . SER A 1 81 ? -2.776 -1.041 10.096 1.00 90.75 81 SER A C 1
ATOM 643 O O . SER A 1 81 ? -1.924 -1.157 9.214 1.00 90.75 81 SER A O 1
ATOM 645 N N . ARG A 1 82 ? -2.962 0.130 10.722 1.00 89.44 82 ARG A N 1
ATOM 646 C CA . ARG A 1 82 ? -2.148 1.334 10.452 1.00 89.44 82 ARG A CA 1
ATOM 647 C C . ARG A 1 82 ? -0.641 1.068 10.527 1.00 89.44 82 ARG A C 1
ATOM 649 O O . ARG A 1 82 ? 0.114 1.562 9.695 1.00 89.44 82 ARG A O 1
ATOM 656 N N . SER A 1 83 ? -0.207 0.290 11.519 1.00 90.94 83 SER A N 1
ATOM 657 C CA . SER A 1 83 ? 1.208 -0.049 11.705 1.00 90.94 83 SER A CA 1
ATOM 658 C C . SER A 1 83 ? 1.732 -0.927 10.565 1.00 90.94 83 SER A C 1
ATOM 660 O O . SER A 1 83 ? 2.794 -0.642 10.014 1.00 90.94 83 SER A O 1
ATOM 662 N N . GLN A 1 84 ? 0.964 -1.944 10.154 1.00 92.31 84 GLN A N 1
ATOM 663 C CA . GLN A 1 84 ? 1.308 -2.791 9.005 1.00 92.31 84 GLN A CA 1
ATOM 664 C C . GLN A 1 84 ? 1.348 -1.985 7.707 1.00 92.31 84 GLN A C 1
ATOM 666 O O . GLN A 1 84 ? 2.338 -2.058 6.988 1.00 92.31 84 GLN A O 1
ATOM 671 N N . CYS A 1 85 ? 0.349 -1.135 7.467 1.00 91.62 85 CYS A N 1
ATOM 672 C CA . CYS A 1 85 ? 0.312 -0.247 6.310 1.00 91.62 85 CYS A CA 1
ATOM 673 C C . CYS A 1 85 ? 1.547 0.669 6.248 1.00 91.62 85 CYS A C 1
ATOM 675 O O . CYS A 1 85 ? 2.218 0.721 5.222 1.00 91.62 85 CYS A O 1
ATOM 677 N N . SER A 1 86 ? 1.936 1.304 7.359 1.00 91.94 86 SER A N 1
ATOM 678 C CA . SER A 1 86 ? 3.160 2.120 7.414 1.00 91.94 86 SER A CA 1
ATOM 679 C C . SER A 1 86 ? 4.424 1.319 7.055 1.00 91.94 86 SER A C 1
ATOM 681 O O . SER A 1 86 ? 5.288 1.808 6.321 1.00 91.94 86 SER A O 1
ATOM 683 N N . LYS A 1 87 ? 4.524 0.067 7.529 1.00 92.31 87 LYS A N 1
ATOM 684 C CA . LYS A 1 87 ? 5.636 -0.840 7.199 1.00 92.31 87 LYS A CA 1
ATOM 685 C C . LYS A 1 87 ? 5.633 -1.236 5.723 1.00 92.31 87 LYS A C 1
ATOM 687 O O . LYS A 1 87 ? 6.695 -1.191 5.106 1.00 92.31 87 LYS A O 1
ATOM 692 N N . TRP A 1 88 ? 4.475 -1.582 5.160 1.00 93.56 88 TRP A N 1
ATOM 693 C CA . TRP A 1 88 ? 4.343 -1.901 3.739 1.00 93.56 88 TRP A CA 1
ATOM 694 C C . TRP A 1 88 ? 4.759 -0.722 2.870 1.00 93.56 88 TRP A C 1
ATOM 696 O O . TRP A 1 88 ? 5.641 -0.890 2.043 1.00 93.56 88 TRP A O 1
ATOM 706 N N . LEU A 1 89 ? 4.254 0.487 3.126 1.00 91.31 89 LEU A N 1
ATOM 707 C CA . LEU A 1 89 ? 4.636 1.680 2.361 1.00 91.31 89 LEU A CA 1
ATOM 708 C C . LEU A 1 89 ? 6.147 1.954 2.392 1.00 91.31 89 LEU A C 1
ATOM 710 O O . LEU A 1 89 ? 6.735 2.328 1.379 1.00 91.31 89 LEU A O 1
ATOM 714 N N . ASN A 1 90 ? 6.803 1.745 3.539 1.00 92.00 90 ASN A N 1
ATOM 715 C CA . ASN A 1 90 ? 8.258 1.873 3.635 1.00 92.00 90 ASN A CA 1
ATOM 716 C C . ASN A 1 90 ? 8.991 0.808 2.804 1.00 92.00 90 ASN A C 1
ATOM 718 O O . ASN A 1 90 ? 10.000 1.120 2.185 1.00 92.00 90 ASN A O 1
ATOM 722 N N . ARG A 1 91 ? 8.504 -0.437 2.796 1.00 92.25 91 ARG A N 1
ATOM 723 C CA . ARG A 1 91 ? 9.135 -1.540 2.055 1.00 92.25 91 ARG A CA 1
ATOM 724 C C . ARG A 1 91 ? 8.876 -1.462 0.548 1.00 92.25 91 ARG A C 1
ATOM 726 O O . ARG A 1 91 ? 9.812 -1.644 -0.218 1.00 92.25 91 ARG A O 1
ATOM 733 N N . LEU A 1 92 ? 7.650 -1.141 0.135 1.00 90.25 92 LEU A N 1
ATOM 734 C CA . LEU A 1 92 ? 7.265 -0.968 -1.270 1.00 90.25 92 LEU A CA 1
ATOM 735 C C . LEU A 1 92 ? 8.117 0.118 -1.927 1.00 90.25 92 LEU A C 1
ATOM 737 O O . LEU A 1 92 ? 8.731 -0.122 -2.956 1.00 90.25 92 LEU A O 1
ATOM 741 N N . SER A 1 93 ? 8.259 1.262 -1.257 1.00 86.38 93 SER A N 1
ATOM 742 C CA . SER A 1 93 ? 9.065 2.382 -1.750 1.00 86.38 93 SER A CA 1
ATOM 743 C C . SER A 1 93 ? 10.582 2.193 -1.648 1.00 86.38 93 SER A C 1
ATOM 745 O O . SER A 1 93 ? 11.322 3.123 -1.962 1.00 86.38 93 SER A O 1
ATOM 747 N N . GLY A 1 94 ? 11.079 1.062 -1.135 1.00 85.44 94 GLY A N 1
ATOM 748 C CA . GLY A 1 94 ? 12.513 0.889 -0.867 1.00 85.44 94 GLY A CA 1
ATOM 749 C C . GLY A 1 94 ? 13.079 1.927 0.117 1.00 85.44 94 GLY A C 1
ATOM 750 O O . GLY A 1 94 ? 14.264 2.236 0.084 1.00 85.44 94 GLY A O 1
ATOM 751 N N . GLY A 1 95 ? 12.231 2.512 0.971 1.00 82.75 95 GLY A N 1
ATOM 752 C CA . GLY A 1 95 ? 12.600 3.577 1.906 1.00 82.75 95 GLY A CA 1
ATOM 753 C C . GLY A 1 95 ? 12.622 4.996 1.322 1.00 82.75 95 GLY A C 1
ATOM 754 O O . GLY A 1 95 ? 12.892 5.933 2.071 1.00 82.75 95 GLY A O 1
ATOM 755 N N . THR A 1 96 ? 12.300 5.187 0.037 1.00 85.31 96 THR A N 1
ATOM 756 C CA . THR A 1 96 ? 12.342 6.508 -0.626 1.00 85.31 96 THR A CA 1
ATOM 757 C C . THR A 1 96 ? 11.275 7.479 -0.112 1.00 85.31 96 THR A C 1
ATOM 759 O O . THR A 1 96 ? 11.526 8.680 0.014 1.00 85.31 96 THR A O 1
ATOM 762 N N . ILE A 1 97 ? 10.088 6.988 0.263 1.00 85.06 97 ILE A N 1
ATOM 763 C CA . ILE A 1 97 ? 9.048 7.837 0.854 1.00 85.06 97 ILE A CA 1
ATOM 764 C C . ILE A 1 97 ? 9.443 8.141 2.296 1.00 85.06 97 ILE A C 1
ATOM 766 O O . ILE A 1 97 ? 9.422 7.248 3.136 1.00 85.06 97 ILE A O 1
ATOM 770 N N . SER A 1 98 ? 9.731 9.400 2.625 1.00 89.62 98 SER A N 1
ATOM 771 C CA . SER A 1 98 ? 10.103 9.788 3.994 1.00 89.62 98 SER A CA 1
ATOM 772 C C . SER A 1 98 ? 9.035 9.432 5.043 1.00 89.62 98 SER A C 1
ATOM 774 O O . SER A 1 98 ? 7.833 9.382 4.762 1.00 89.62 98 SER A O 1
ATOM 776 N N . LYS A 1 99 ? 9.457 9.262 6.305 1.00 90.56 99 LYS A N 1
ATOM 777 C CA . LYS A 1 99 ? 8.548 9.012 7.441 1.00 90.56 99 LYS A CA 1
ATOM 778 C C . LYS A 1 99 ? 7.431 10.059 7.531 1.00 90.56 99 LYS A C 1
ATOM 780 O O . LYS A 1 99 ? 6.268 9.687 7.655 1.00 90.56 99 LYS A O 1
ATOM 785 N N . ARG A 1 100 ? 7.775 11.344 7.394 1.00 92.06 100 ARG A N 1
ATOM 786 C CA . ARG A 1 100 ? 6.814 12.459 7.424 1.00 92.06 100 ARG A CA 1
ATOM 787 C C . ARG A 1 100 ? 5.773 12.346 6.311 1.00 92.06 100 ARG A C 1
ATOM 789 O O . ARG A 1 100 ? 4.595 12.593 6.549 1.00 92.06 100 ARG A O 1
ATOM 796 N N . HIS A 1 101 ? 6.193 11.967 5.105 1.00 90.75 101 HIS A N 1
ATOM 797 C CA . HIS A 1 101 ? 5.277 11.812 3.977 1.00 90.75 101 HIS A CA 1
ATOM 798 C C . HIS A 1 101 ? 4.315 10.635 4.203 1.00 90.75 101 HIS A C 1
ATOM 800 O O . HIS A 1 101 ? 3.110 10.789 4.008 1.00 90.75 101 HIS A O 1
ATOM 806 N N . ARG A 1 102 ? 4.809 9.499 4.721 1.00 91.88 102 ARG A N 1
ATOM 807 C CA . ARG A 1 102 ? 3.954 8.358 5.108 1.00 91.88 102 ARG A CA 1
ATOM 808 C C . ARG A 1 102 ? 2.946 8.730 6.193 1.00 91.88 102 ARG A C 1
ATOM 810 O O . ARG A 1 102 ? 1.779 8.368 6.096 1.00 91.88 102 ARG A O 1
ATOM 817 N N . GLU A 1 103 ? 3.372 9.462 7.219 1.00 92.50 103 GLU A N 1
ATOM 818 C CA . GLU A 1 103 ? 2.478 9.924 8.287 1.00 92.50 103 GLU A CA 1
ATOM 819 C C . GLU A 1 103 ? 1.401 10.872 7.755 1.00 92.50 103 GLU A C 1
ATOM 821 O O . GLU A 1 103 ? 0.237 10.750 8.138 1.00 92.50 103 GLU A O 1
ATOM 826 N N . ASN A 1 104 ? 1.761 11.768 6.832 1.00 93.62 104 ASN A N 1
ATOM 827 C CA . ASN A 1 104 ? 0.800 12.656 6.190 1.00 93.62 104 ASN A CA 1
ATOM 828 C C . ASN A 1 104 ? -0.222 11.883 5.344 1.00 93.62 104 ASN A C 1
ATOM 830 O O . ASN A 1 104 ? -1.415 12.148 5.458 1.00 93.62 104 ASN A O 1
ATOM 834 N N . LEU A 1 105 ? 0.222 10.897 4.559 1.00 92.00 105 LEU A N 1
ATOM 835 C CA . LEU A 1 105 ? -0.663 10.030 3.778 1.00 92.00 105 LEU A CA 1
ATOM 836 C C . LEU A 1 105 ? -1.657 9.286 4.678 1.00 92.00 105 LEU A C 1
ATOM 838 O O . LEU A 1 105 ? -2.859 9.282 4.427 1.00 92.00 105 LEU A O 1
ATOM 842 N N . LEU A 1 106 ? -1.167 8.697 5.770 1.00 91.62 106 LEU A N 1
ATOM 843 C CA . LEU A 1 106 ? -2.012 7.989 6.726 1.00 91.62 106 LEU A CA 1
ATOM 844 C C . LEU A 1 106 ? -2.990 8.923 7.452 1.00 91.62 106 LEU A C 1
ATOM 846 O O . LEU A 1 106 ? -4.083 8.490 7.805 1.00 91.62 106 LEU A O 1
ATOM 850 N N . ARG A 1 107 ? -2.627 10.193 7.662 1.00 92.12 107 ARG A N 1
ATOM 851 C CA . ARG A 1 107 ? -3.529 11.223 8.195 1.00 92.12 107 ARG A CA 1
ATOM 852 C C . ARG A 1 107 ? -4.615 11.609 7.188 1.00 92.12 107 ARG A C 1
ATOM 854 O O . ARG A 1 107 ? -5.773 11.700 7.576 1.00 92.12 107 ARG A O 1
ATOM 861 N N . ILE A 1 108 ? -4.267 11.786 5.912 1.00 93.06 108 ILE A N 1
ATOM 862 C CA . ILE A 1 108 ? -5.243 12.017 4.830 1.00 93.06 108 ILE A CA 1
ATOM 863 C C . ILE A 1 108 ? -6.239 10.854 4.785 1.00 93.06 108 ILE A C 1
ATOM 865 O O . ILE A 1 108 ? -7.447 11.077 4.791 1.00 93.06 108 ILE A O 1
ATOM 869 N N . LEU A 1 109 ? -5.741 9.618 4.864 1.00 93.06 109 LEU A N 1
ATOM 870 C CA . LEU A 1 109 ? -6.570 8.419 4.947 1.00 93.06 109 LEU A CA 1
ATOM 871 C C . LEU A 1 109 ? -7.482 8.409 6.186 1.00 93.06 109 LEU A C 1
ATOM 873 O O . LEU A 1 109 ? -8.618 7.947 6.106 1.00 93.06 109 LEU A O 1
ATOM 877 N N . ASP A 1 110 ? -7.013 8.910 7.335 1.00 89.50 110 ASP A N 1
ATOM 878 C CA . ASP A 1 110 ? -7.841 9.022 8.543 1.00 89.50 110 ASP A CA 1
ATOM 879 C C . ASP A 1 110 ? -9.007 10.000 8.367 1.00 89.50 110 ASP A C 1
ATOM 881 O O . ASP A 1 110 ? -10.078 9.760 8.923 1.00 89.50 110 ASP A O 1
ATOM 885 N N . MET A 1 111 ? -8.791 11.079 7.614 1.00 91.19 111 MET A N 1
ATOM 886 C CA . MET A 1 111 ? -9.767 12.150 7.406 1.00 91.19 111 MET A CA 1
ATOM 887 C C . MET A 1 111 ? -10.756 11.837 6.283 1.00 91.19 111 MET A C 1
ATOM 889 O O . MET A 1 111 ? -11.947 12.098 6.422 1.00 91.19 111 MET A O 1
ATOM 893 N N . HIS A 1 112 ? -10.271 11.276 5.176 1.00 91.94 112 HIS A N 1
ATOM 894 C CA . HIS A 1 112 ? -11.039 11.129 3.938 1.00 91.94 112 HIS A CA 1
ATOM 895 C C . HIS A 1 112 ? -11.406 9.680 3.613 1.00 91.94 112 HIS A C 1
ATOM 897 O O . HIS A 1 112 ? -12.083 9.429 2.623 1.00 91.94 112 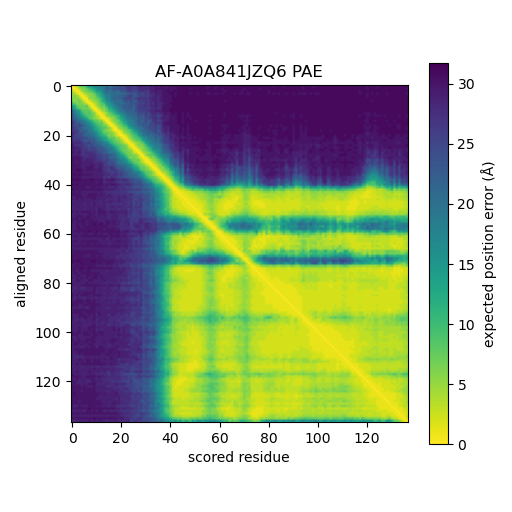HIS A O 1
ATOM 903 N N . SER A 1 113 ? -10.964 8.711 4.422 1.00 90.75 113 SER A N 1
ATOM 904 C CA . SER A 1 113 ? -11.126 7.265 4.184 1.00 90.75 113 SER A CA 1
ATOM 905 C C . SER A 1 113 ? -10.501 6.739 2.885 1.00 90.75 113 SER A C 1
ATOM 907 O O . SER A 1 113 ? -10.563 5.538 2.629 1.00 90.75 113 SER A O 1
ATOM 909 N N . TYR A 1 114 ? -9.834 7.603 2.118 1.00 93.75 114 TYR A N 1
ATOM 910 C CA . TYR A 1 114 ? -9.101 7.286 0.903 1.00 93.75 114 TYR A CA 1
ATOM 911 C C . TYR A 1 114 ? -7.813 8.111 0.823 1.00 93.75 114 TYR A C 1
ATOM 913 O O . TYR A 1 114 ? -7.790 9.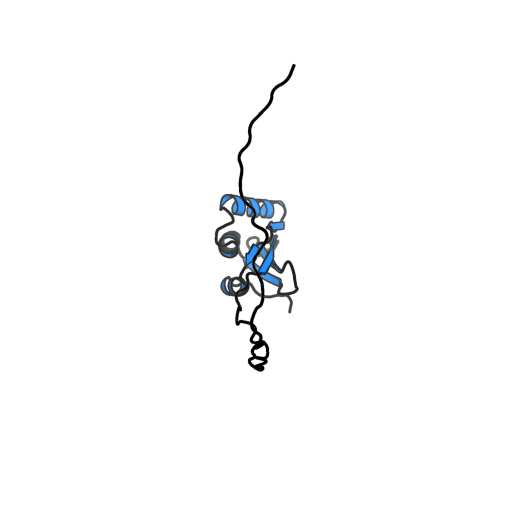281 1.211 1.00 93.75 114 TYR A O 1
ATOM 921 N N . ALA A 1 115 ? -6.747 7.502 0.315 1.00 94.00 115 ALA A N 1
ATOM 922 C CA . ALA A 1 115 ? -5.519 8.185 -0.067 1.00 94.00 115 ALA A CA 1
ATOM 923 C C . ALA A 1 115 ? -4.840 7.423 -1.211 1.00 94.00 115 ALA A C 1
ATOM 925 O O . ALA A 1 115 ? -4.965 6.205 -1.297 1.00 94.00 115 ALA A O 1
ATOM 926 N N . ALA A 1 116 ? -4.091 8.122 -2.057 1.00 92.25 116 ALA A N 1
ATOM 927 C CA . ALA A 1 116 ? -3.300 7.508 -3.117 1.00 92.25 116 ALA A CA 1
ATOM 928 C C . ALA A 1 116 ? -1.864 8.024 -3.074 1.00 92.25 116 ALA A C 1
ATOM 930 O O . ALA A 1 116 ? -1.614 9.151 -2.632 1.00 92.25 116 ALA A O 1
ATOM 931 N N . LEU A 1 117 ? -0.932 7.189 -3.518 1.00 88.25 117 LEU A N 1
ATOM 932 C CA . LEU A 1 117 ? 0.447 7.582 -3.766 1.00 88.25 117 LEU A CA 1
ATOM 933 C C . LEU A 1 117 ? 0.703 7.702 -5.269 1.00 88.25 117 LEU A C 1
ATOM 935 O O . LEU A 1 117 ? 0.033 7.024 -6.050 1.00 88.25 117 LEU A O 1
ATOM 939 N N . PRO A 1 118 ? 1.690 8.528 -5.660 1.00 80.62 118 PRO A N 1
ATOM 940 C CA . PRO A 1 118 ? 2.241 8.489 -7.006 1.00 80.62 118 PRO A CA 1
ATOM 941 C C . PRO A 1 118 ? 2.738 7.086 -7.357 1.00 80.62 118 PRO A C 1
ATOM 943 O O . PRO A 1 118 ? 3.004 6.273 -6.465 1.00 80.62 118 PRO A O 1
ATOM 946 N N . GLU A 1 119 ? 2.904 6.843 -8.652 1.00 88.62 119 GLU A N 1
ATOM 947 C CA . GLU A 1 119 ? 3.446 5.591 -9.165 1.00 88.62 119 GLU A CA 1
ATOM 948 C C . GLU A 1 119 ? 4.783 5.245 -8.505 1.00 88.62 119 GLU A C 1
ATOM 950 O O . GLU A 1 119 ? 5.684 6.081 -8.386 1.00 88.62 119 GLU A O 1
ATOM 955 N N . LEU A 1 120 ? 4.893 3.993 -8.069 1.00 88.56 120 LEU A N 1
ATOM 956 C CA . LEU A 1 120 ? 6.133 3.408 -7.590 1.00 88.56 120 LEU A CA 1
ATOM 957 C C . LEU A 1 120 ? 6.553 2.292 -8.533 1.00 88.56 120 LEU A C 1
ATOM 959 O O . LEU A 1 120 ? 5.730 1.489 -8.957 1.00 88.56 120 LEU A O 1
ATOM 963 N N . TRP A 1 121 ? 7.849 2.224 -8.790 1.00 89.50 121 TRP A N 1
ATOM 964 C CA . TRP A 1 121 ? 8.485 1.108 -9.469 1.00 89.50 121 TRP A CA 1
ATOM 965 C C . TRP A 1 121 ? 8.719 0.005 -8.437 1.00 89.50 121 TRP A C 1
ATOM 967 O O . TRP A 1 121 ? 9.416 0.220 -7.440 1.00 89.50 121 TRP A O 1
ATOM 977 N N . ILE A 1 122 ? 8.026 -1.122 -8.598 1.00 88.25 122 ILE A N 1
ATOM 978 C CA . ILE A 1 122 ? 8.028 -2.225 -7.635 1.00 88.25 122 ILE A CA 1
ATOM 979 C C . ILE A 1 122 ? 8.300 -3.532 -8.391 1.00 88.25 122 ILE A C 1
ATOM 981 O O . ILE A 1 122 ? 7.590 -3.827 -9.354 1.00 88.25 122 ILE A O 1
ATOM 985 N N . PRO A 1 123 ? 9.259 -4.348 -7.931 1.00 86.25 123 PRO A N 1
ATOM 986 C CA . PRO A 1 123 ? 9.378 -5.731 -8.369 1.00 86.25 123 PRO A CA 1
ATOM 987 C C . PRO A 1 123 ? 8.101 -6.521 -8.016 1.00 86.25 123 PRO A C 1
ATOM 989 O O . PRO A 1 123 ? 7.653 -6.444 -6.864 1.00 86.25 123 PRO A O 1
ATOM 992 N N . PRO A 1 124 ? 7.481 -7.277 -8.940 1.00 82.44 124 PRO A N 1
ATOM 993 C CA . PRO A 1 124 ? 6.269 -8.044 -8.630 1.00 82.44 124 PRO A CA 1
ATOM 994 C C . PRO A 1 124 ? 6.449 -9.068 -7.497 1.00 82.44 124 PRO A C 1
ATOM 996 O O . PRO A 1 124 ? 5.581 -9.193 -6.636 1.00 82.44 124 PRO A O 1
ATOM 999 N N . ASP A 1 125 ? 7.602 -9.734 -7.426 1.00 84.81 125 ASP A N 1
ATOM 1000 C CA . ASP A 1 125 ? 7.970 -10.687 -6.365 1.00 84.81 125 ASP A CA 1
ATOM 1001 C C . ASP A 1 125 ? 7.986 -10.042 -4.964 1.00 84.81 125 ASP A C 1
ATOM 1003 O O . ASP A 1 125 ? 7.667 -10.681 -3.954 1.00 84.81 125 ASP A O 1
ATOM 1007 N N . ARG A 1 126 ? 8.287 -8.739 -4.883 1.00 87.56 126 ARG A N 1
ATOM 1008 C CA . ARG A 1 126 ? 8.214 -7.973 -3.635 1.00 87.56 126 ARG A CA 1
ATOM 1009 C C . ARG A 1 126 ? 6.783 -7.902 -3.111 1.00 87.56 126 ARG A C 1
ATOM 1011 O O . ARG A 1 126 ? 6.605 -7.862 -1.894 1.00 87.56 126 ARG A O 1
ATOM 1018 N N . LEU A 1 127 ? 5.772 -7.868 -3.977 1.00 89.88 127 LEU A N 1
ATOM 1019 C CA . LEU A 1 127 ? 4.369 -7.852 -3.553 1.00 89.88 127 LEU A CA 1
ATOM 1020 C C . LEU A 1 127 ? 4.008 -9.172 -2.866 1.00 89.88 127 LEU A C 1
ATOM 1022 O O . LEU A 1 127 ? 3.509 -9.149 -1.735 1.00 89.88 127 LEU A O 1
ATOM 1026 N N . ASP A 1 128 ? 4.382 -10.293 -3.480 1.00 85.94 128 ASP A N 1
ATOM 1027 C CA . ASP A 1 128 ? 4.174 -11.634 -2.928 1.00 85.94 128 ASP A CA 1
ATOM 1028 C C . ASP A 1 128 ? 4.923 -11.813 -1.597 1.00 85.94 128 ASP A C 1
ATOM 1030 O O . ASP A 1 128 ? 4.341 -12.227 -0.591 1.00 85.94 128 ASP A O 1
ATOM 1034 N N . PHE A 1 129 ? 6.196 -11.401 -1.530 1.00 88.69 129 PHE A N 1
ATOM 1035 C CA . PHE A 1 129 ? 6.998 -11.458 -0.301 1.00 88.69 129 PHE A CA 1
ATOM 1036 C C . PHE A 1 129 ? 6.406 -10.622 0.846 1.00 88.69 129 PHE A C 1
ATOM 1038 O O . PHE A 1 129 ? 6.527 -10.970 2.025 1.00 88.69 129 PHE A O 1
ATOM 1045 N N . LEU A 1 130 ? 5.770 -9.492 0.529 1.00 90.38 130 LEU A N 1
ATOM 1046 C CA . LEU A 1 130 ? 5.114 -8.634 1.518 1.00 90.38 130 LEU A CA 1
ATOM 1047 C C . LEU A 1 130 ? 3.736 -9.150 1.956 1.00 90.38 130 LEU A C 1
ATOM 1049 O O . LEU A 1 130 ? 3.143 -8.553 2.866 1.00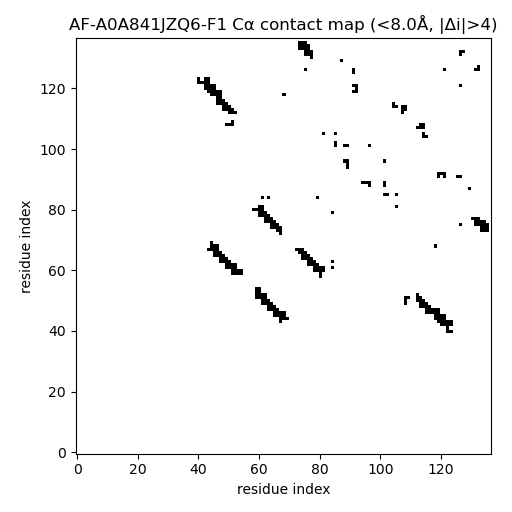 90.38 130 LEU A O 1
ATOM 1053 N N . GLY A 1 131 ? 3.276 -10.257 1.366 1.00 90.12 131 GLY A N 1
ATOM 1054 C CA . GLY A 1 131 ? 2.010 -10.913 1.666 1.00 90.12 131 GLY A CA 1
ATOM 1055 C C . GLY A 1 131 ? 0.809 -10.250 0.999 1.00 90.12 131 GLY A C 1
ATOM 1056 O O . GLY A 1 131 ? -0.299 -10.368 1.521 1.00 90.12 131 GLY A O 1
ATOM 1057 N N . PHE A 1 132 ? 1.014 -9.516 -0.098 1.00 92.88 132 PHE A N 1
ATOM 1058 C CA . PHE A 1 132 ? -0.099 -9.045 -0.914 1.00 92.88 132 PHE A CA 1
ATOM 1059 C C . PHE A 1 132 ? -0.671 -10.207 -1.724 1.00 92.88 132 PHE A C 1
ATOM 1061 O O . PHE A 1 132 ? 0.062 -11.040 -2.244 1.00 92.88 132 PHE A O 1
ATOM 1068 N N . GLN A 1 133 ? -1.993 -10.251 -1.829 1.00 91.81 133 GLN A N 1
ATOM 1069 C CA . GLN A 1 133 ? -2.706 -11.248 -2.610 1.00 91.81 133 GLN A CA 1
ATOM 1070 C C . GLN A 1 133 ? -3.075 -10.664 -3.969 1.00 91.81 133 GLN A C 1
ATOM 1072 O O . GLN A 1 133 ? -3.639 -9.577 -4.038 1.00 91.81 133 GLN A O 1
ATOM 1077 N N . ARG A 1 134 ? -2.824 -11.399 -5.049 1.00 90.25 134 ARG A N 1
ATOM 1078 C CA . ARG A 1 134 ? -3.342 -11.058 -6.376 1.00 90.25 134 ARG A CA 1
ATOM 1079 C C . ARG A 1 134 ? -4.862 -11.312 -6.452 1.00 90.25 134 ARG A C 1
ATOM 1081 O O . ARG A 1 134 ? -5.315 -12.371 -6.020 1.00 90.25 134 ARG A O 1
ATOM 1088 N N . VAL A 1 135 ? -5.646 -10.349 -6.952 1.00 89.94 135 VAL A N 1
ATOM 1089 C CA . VAL A 1 135 ? -7.132 -10.338 -6.894 1.00 89.94 135 VAL A CA 1
ATOM 1090 C C . VAL A 1 135 ? -7.836 -10.072 -8.234 1.00 89.94 135 VAL A C 1
ATOM 1092 O O . VAL A 1 135 ? -9.051 -9.913 -8.261 1.00 89.94 135 VAL A O 1
ATOM 1095 N N . ASP A 1 136 ? -7.107 -10.022 -9.346 1.00 84.38 136 ASP A N 1
ATOM 1096 C CA . ASP A 1 136 ? -7.633 -9.871 -10.715 1.00 84.38 136 ASP A CA 1
ATOM 1097 C C . ASP A 1 136 ? -7.970 -11.212 -11.408 1.00 84.38 136 ASP A C 1
ATOM 1099 O O . ASP A 1 136 ? -8.031 -11.260 -12.635 1.00 84.38 136 ASP A O 1
ATOM 1103 N N . GLY A 1 137 ? -8.154 -12.291 -10.635 1.00 65.50 137 GLY A N 1
ATOM 1104 C CA . GLY A 1 137 ? -8.489 -13.641 -11.118 1.00 65.50 137 GLY A CA 1
ATOM 1105 C C . GLY A 1 137 ? -9.979 -13.902 -11.301 1.00 65.50 137 GLY A C 1
ATOM 1106 O O . GLY A 1 137 ? -10.778 -13.355 -10.508 1.00 65.50 137 GLY A O 1
#

Solvent-accessible surface area (backbone atoms only — not comparable to full-atom values): 8727 Å² total; per-residue (Å²): 140,88,83,87,86,87,90,85,85,87,85,88,82,92,79,85,78,85,82,85,87,89,80,89,83,81,86,78,85,73,68,81,74,81,67,70,77,89,69,90,72,66,61,39,50,26,33,38,38,38,35,52,42,92,45,98,90,50,85,56,36,34,40,36,41,37,35,42,70,72,63,96,80,48,34,31,39,38,80,32,44,69,69,53,47,56,51,46,55,34,57,61,48,74,55,70,61,47,73,69,56,54,53,50,46,55,48,44,24,71,75,65,38,44,39,72,51,75,74,39,67,36,46,67,68,57,42,52,75,72,63,36,42,80,68,76,123

Nearest PDB structures (foldseek):
  4ckm-assembly2_C  TM=3.558E-01  e=1.819E+00  Leishmania major
  6z4a-assembly1_A  TM=3.671E-01  e=1.714E+00  Homo sapiens
  4ckm-assembly1_A-2  TM=3.453E-01  e=2.600E+00  Leishmania major
  8qfy-assembly1_AAA  TM=4.145E-01  e=6.345E+00  Homo sapiens

pLDDT: mean 73.87, std 20.67, range [34.75, 94.62]

Sequence (137 aa):
MPTKAIRKSGLDDPSLRSPLPIHGWLEDHAEPDHRLPADRDADLAFSIHLFRLTVPQQRRPIRILIVAAIDIYGIYEGLGSRSQCSKWLNRLSGGTISKRHRENLLRILDMHSYAALPELWIPPDRLDFLGFQRVDG

Mean predicted aligned error: 15.44 Å

Secondary structure (DSSP, 8-state):
---------------------------------------TT--EEEEEEEEE---TTSS-PEEEEEEESSSS--EEEEEE-HHHHHHHHHHHTTT-S-HHHHHHHHHHHHHHSEEEEEEEEE-HHHHHHTTPEE---

Foldseek 3Di:
DDDDDDDDDDDDDPDDDDDDDDDDDDDDPPPPPPPPPPPLWFFFWWKKKWFFDDDPPDPGWIKIWIAGPPDRPFIWIDIGDLVLQLVLVCQQQVNPQDPVNSVVQVVCCVVPRMGIDGIHRGNPVSCVVSPIDTDPD

Organism: NCBI:txid1577686